Protein AF-A0A139QU72-F1 (afdb_monomer)

Mean predicted aligned error: 5.32 Å

Structure (mmCIF, N/CA/C/O backbone):
data_AF-A0A139QU72-F1
#
_entry.id   AF-A0A139QU72-F1
#
loop_
_atom_site.group_PDB
_atom_site.id
_atom_site.type_symbol
_atom_site.label_atom_id
_atom_site.label_alt_id
_atom_site.label_comp_id
_atom_site.label_asym_id
_atom_site.label_entity_id
_atom_site.label_seq_id
_atom_site.pdbx_PDB_ins_code
_atom_site.Cartn_x
_atom_site.Cartn_y
_atom_site.Cartn_z
_atom_site.occupancy
_atom_site.B_iso_or_equiv
_atom_site.auth_seq_id
_atom_site.auth_comp_id
_atom_site.auth_asym_id
_atom_site.auth_atom_id
_atom_site.pdbx_PDB_model_num
ATOM 1 N N . MET A 1 1 ? -13.693 1.932 -14.334 1.00 76.88 1 MET A N 1
ATOM 2 C CA . MET A 1 1 ? -12.629 2.879 -14.735 1.00 76.88 1 MET A CA 1
ATOM 3 C C . MET A 1 1 ? -11.531 2.065 -15.405 1.00 76.88 1 MET A C 1
ATOM 5 O O . MET A 1 1 ? -11.182 1.046 -14.819 1.00 76.88 1 MET A O 1
ATOM 9 N N . PRO A 1 2 ? -11.053 2.409 -16.614 1.00 89.69 2 PRO A N 1
ATOM 10 C CA . PRO A 1 2 ? -9.940 1.687 -17.225 1.00 89.69 2 PRO A CA 1
ATOM 11 C C . PRO A 1 2 ? -8.638 1.981 -16.473 1.00 89.69 2 PRO A C 1
ATOM 13 O O . PRO A 1 2 ? -8.455 3.083 -15.954 1.00 89.69 2 PRO A O 1
ATOM 16 N N . ILE A 1 3 ? -7.738 1.002 -16.425 1.00 88.00 3 ILE A N 1
ATOM 17 C CA . ILE A 1 3 ? -6.382 1.208 -15.914 1.00 88.00 3 ILE A CA 1
ATOM 18 C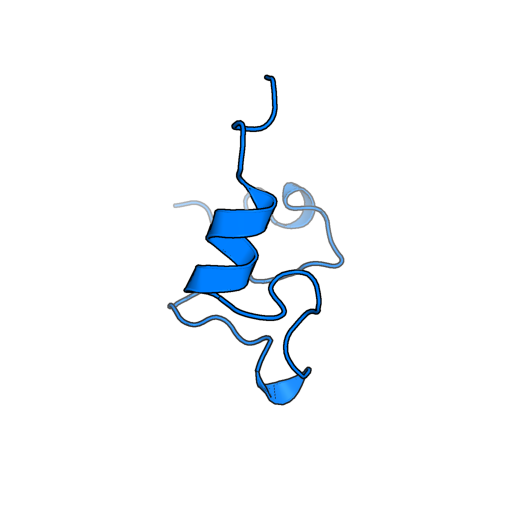 C . ILE A 1 3 ? -5.621 2.117 -16.895 1.00 88.00 3 ILE A C 1
ATOM 20 O O . ILE A 1 3 ? -5.751 1.922 -18.109 1.00 88.00 3 ILE A O 1
ATOM 24 N N . PRO A 1 4 ? -4.843 3.104 -16.413 1.00 92.75 4 PRO A N 1
ATOM 25 C CA . PRO A 1 4 ? -4.044 3.956 -17.286 1.00 92.75 4 PRO A CA 1
ATOM 26 C C . PRO A 1 4 ? -3.110 3.151 -18.198 1.00 92.75 4 PRO A C 1
ATOM 28 O O . PRO A 1 4 ? -2.441 2.211 -17.765 1.00 92.75 4 PRO A O 1
ATOM 31 N N . VAL A 1 5 ? -3.033 3.542 -19.473 1.00 95.75 5 VAL A N 1
ATOM 32 C CA . VAL A 1 5 ? -2.081 2.947 -20.421 1.00 95.75 5 VAL A CA 1
ATOM 33 C C . VAL A 1 5 ? -0.657 3.200 -19.923 1.00 95.75 5 VAL A C 1
ATOM 35 O O . VAL A 1 5 ? -0.310 4.328 -19.583 1.00 95.75 5 VAL A O 1
ATOM 38 N N . GLY A 1 6 ? 0.163 2.146 -19.881 1.00 96.00 6 GLY A N 1
ATOM 39 C CA . GLY A 1 6 ? 1.558 2.229 -19.440 1.00 96.00 6 GLY A CA 1
ATOM 40 C C . GLY A 1 6 ? 1.764 2.268 -17.922 1.00 96.00 6 GLY A C 1
ATOM 41 O O . GLY A 1 6 ? 2.888 2.520 -17.494 1.00 96.00 6 GLY A O 1
ATOM 42 N N . TYR A 1 7 ? 0.724 2.006 -17.114 1.00 95.75 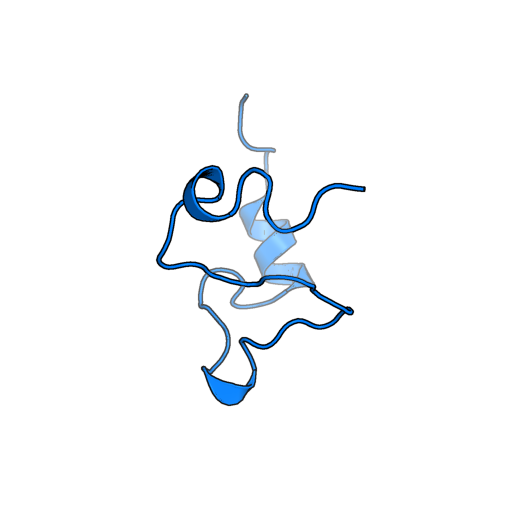7 TYR A N 1
ATOM 43 C CA . TYR A 1 7 ? 0.837 1.992 -15.648 1.00 95.75 7 TYR A CA 1
ATOM 44 C C . TYR A 1 7 ? 1.986 1.097 -15.166 1.00 95.75 7 TYR A C 1
ATOM 46 O O . TYR A 1 7 ? 2.777 1.521 -14.334 1.00 95.75 7 TYR A O 1
ATOM 54 N N . ASP A 1 8 ? 2.110 -0.098 -15.742 1.00 96.25 8 ASP A N 1
ATOM 55 C CA . ASP A 1 8 ? 3.104 -1.082 -15.331 1.00 96.25 8 ASP A CA 1
ATOM 56 C C . ASP A 1 8 ? 4.527 -0.560 -15.555 1.00 96.25 8 ASP A C 1
ATOM 58 O O . ASP A 1 8 ? 5.323 -0.497 -14.625 1.00 96.25 8 ASP A O 1
ATOM 62 N N . ALA A 1 9 ? 4.807 -0.034 -16.754 1.00 97.44 9 ALA A N 1
ATOM 63 C CA . ALA A 1 9 ? 6.105 0.551 -17.077 1.00 97.44 9 ALA A CA 1
ATOM 64 C C . ALA A 1 9 ? 6.466 1.724 -16.152 1.00 97.44 9 ALA A C 1
ATOM 66 O O . ALA A 1 9 ? 7.614 1.839 -15.718 1.00 97.44 9 ALA A O 1
ATOM 67 N N . TYR A 1 10 ? 5.498 2.589 -15.834 1.00 96.56 10 TYR A N 1
ATOM 68 C CA . TYR A 1 10 ? 5.711 3.696 -14.904 1.00 96.56 10 TYR A CA 1
ATOM 69 C C . TYR A 1 10 ? 6.010 3.193 -13.490 1.00 96.56 10 TYR A C 1
ATOM 71 O O . TYR A 1 10 ? 7.013 3.596 -12.903 1.00 96.56 10 TYR A O 1
ATOM 79 N N . LEU A 1 11 ? 5.175 2.299 -12.957 1.00 96.88 11 LEU A N 1
ATOM 80 C CA . LEU A 1 11 ? 5.305 1.806 -11.590 1.00 96.88 11 LEU A CA 1
ATOM 81 C C . LEU A 1 11 ? 6.587 0.988 -11.403 1.00 96.88 11 LEU A C 1
ATOM 83 O O . LEU A 1 11 ? 7.309 1.216 -10.434 1.00 96.88 11 LEU A O 1
ATOM 87 N N . SER A 1 12 ? 6.937 0.127 -12.360 1.00 97.12 12 SER A N 1
ATOM 88 C CA . SER A 1 12 ? 8.202 -0.612 -12.341 1.00 97.12 12 SER A CA 1
ATOM 89 C C . SER A 1 12 ? 9.419 0.308 -12.411 1.00 97.12 12 SER A C 1
ATOM 91 O O . SER A 1 12 ? 10.404 0.076 -11.717 1.00 97.12 12 SER A O 1
ATOM 93 N N . THR A 1 13 ? 9.367 1.370 -13.220 1.00 97.56 13 THR A N 1
ATOM 94 C CA . THR A 1 13 ? 10.499 2.303 -13.353 1.00 97.56 13 THR A CA 1
ATOM 95 C C . THR A 1 13 ? 10.660 3.184 -12.115 1.00 97.56 13 THR A C 1
ATOM 97 O O . THR A 1 13 ? 11.780 3.425 -11.673 1.00 97.56 13 THR A O 1
ATOM 100 N N . ALA A 1 14 ? 9.555 3.680 -11.555 1.00 97.19 14 ALA A N 1
ATOM 101 C CA . ALA A 1 14 ? 9.577 4.607 -10.427 1.00 97.19 14 ALA A CA 1
ATOM 102 C C . ALA A 1 14 ? 9.790 3.907 -9.076 1.00 97.19 14 ALA A C 1
ATOM 104 O O . ALA A 1 14 ? 10.437 4.473 -8.196 1.00 97.19 14 ALA A O 1
ATOM 105 N N . PHE A 1 15 ? 9.252 2.696 -8.907 1.00 94.75 15 PHE A N 1
ATOM 106 C CA . PHE A 1 15 ? 9.172 2.015 -7.610 1.00 94.75 15 PHE A CA 1
ATOM 107 C C . PHE A 1 15 ? 9.826 0.625 -7.595 1.00 94.75 15 PHE A C 1
ATOM 109 O O . PHE A 1 15 ? 9.923 0.015 -6.533 1.00 94.75 15 PHE A O 1
ATOM 116 N N . GLY A 1 16 ? 10.316 0.127 -8.735 1.00 95.94 16 GLY A N 1
ATOM 117 C CA . GLY A 1 16 ? 10.945 -1.189 -8.823 1.00 95.94 16 GLY A CA 1
ATOM 118 C C . GLY A 1 16 ? 9.924 -2.322 -8.717 1.00 95.94 16 GLY A C 1
ATOM 119 O O . GLY A 1 16 ? 8.944 -2.356 -9.461 1.00 95.94 16 GLY A O 1
ATOM 120 N N . ASP A 1 17 ? 10.156 -3.263 -7.799 1.00 96.50 17 ASP A N 1
ATOM 121 C CA . ASP A 1 17 ? 9.248 -4.386 -7.529 1.00 96.50 17 ASP A CA 1
ATOM 122 C C . ASP A 1 17 ? 8.010 -3.934 -6.731 1.00 96.50 17 ASP A C 1
ATOM 124 O O . ASP A 1 17 ? 7.832 -4.253 -5.558 1.00 96.50 17 ASP A O 1
ATOM 128 N N . TYR A 1 18 ? 7.164 -3.128 -7.374 1.00 95.31 18 TYR A N 1
ATOM 129 C CA . TYR A 1 18 ? 6.021 -2.460 -6.744 1.00 95.31 18 TYR A CA 1
ATOM 130 C C . TYR A 1 18 ? 4.867 -3.405 -6.372 1.00 95.31 18 TYR A C 1
ATOM 132 O O . TYR A 1 18 ? 3.955 -3.001 -5.652 1.00 95.31 18 TYR A O 1
ATOM 140 N N . MET A 1 19 ? 4.879 -4.637 -6.887 1.00 95.44 19 MET A N 1
ATOM 141 C CA . MET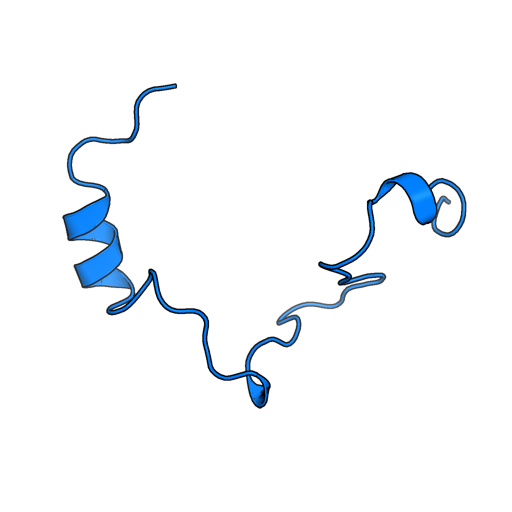 A 1 19 ? 3.819 -5.629 -6.673 1.00 95.44 19 MET A CA 1
ATOM 142 C C . MET A 1 19 ? 4.089 -6.537 -5.472 1.00 95.44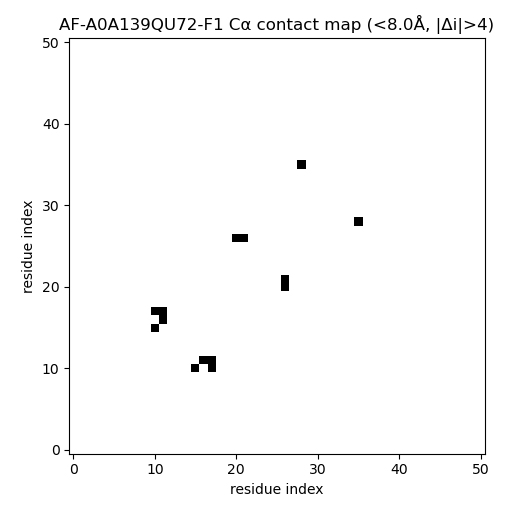 19 MET A C 1
ATOM 144 O O . MET A 1 19 ? 3.167 -7.194 -4.985 1.00 95.44 19 MET A O 1
ATOM 148 N N . THR A 1 20 ? 5.326 -6.569 -4.982 1.00 96.31 20 THR A N 1
ATOM 149 C CA . THR A 1 20 ? 5.701 -7.341 -3.800 1.00 96.31 20 THR A CA 1
ATOM 150 C C . THR A 1 20 ? 5.621 -6.446 -2.563 1.00 96.31 20 THR A C 1
ATOM 152 O O . THR A 1 20 ? 6.273 -5.400 -2.520 1.00 96.31 20 THR A O 1
ATOM 155 N N . PRO A 1 21 ? 4.852 -6.828 -1.525 1.00 92.56 21 PRO A N 1
ATOM 156 C CA . PRO A 1 21 ? 4.855 -6.099 -0.265 1.00 92.56 21 PRO A CA 1
ATOM 157 C C . PRO A 1 21 ? 6.269 -6.017 0.327 1.00 92.56 21 PRO A C 1
ATOM 159 O O . PRO A 1 21 ? 7.051 -6.963 0.187 1.00 92.56 21 PRO A O 1
ATOM 162 N N . PRO A 1 22 ? 6.609 -4.931 1.040 1.00 91.75 22 PRO A N 1
ATOM 163 C CA . PRO A 1 22 ? 7.883 -4.857 1.737 1.00 91.75 22 PRO A CA 1
ATOM 164 C C . PRO A 1 22 ? 7.958 -5.937 2.827 1.00 91.75 22 PRO A C 1
ATOM 166 O O . PRO A 1 22 ? 6.960 -6.559 3.190 1.00 91.75 22 PRO A O 1
ATOM 169 N N . SER A 1 23 ? 9.146 -6.167 3.382 1.00 95.00 23 SER A N 1
ATOM 170 C CA . SER A 1 23 ? 9.312 -7.079 4.516 1.00 95.00 23 SER A CA 1
ATOM 171 C C . SER A 1 23 ? 8.452 -6.651 5.716 1.00 95.00 23 SER A C 1
ATOM 173 O O . SER A 1 23 ? 8.159 -5.469 5.883 1.00 95.00 23 SER A O 1
ATOM 175 N N . ALA A 1 24 ? 8.028 -7.606 6.552 1.00 92.25 24 ALA A N 1
ATOM 176 C CA . ALA A 1 24 ? 7.066 -7.357 7.633 1.00 92.25 24 ALA A CA 1
ATOM 177 C C . ALA A 1 24 ? 7.511 -6.265 8.627 1.00 92.25 24 ALA A C 1
ATOM 179 O O . ALA A 1 24 ? 6.689 -5.487 9.097 1.00 92.25 24 ALA A O 1
ATOM 180 N N . ASP A 1 25 ? 8.813 -6.145 8.890 1.00 94.31 25 ASP A N 1
ATOM 181 C CA . ASP A 1 25 ? 9.409 -5.093 9.729 1.00 94.31 25 ASP A CA 1
ATOM 182 C C . ASP A 1 25 ? 9.250 -3.678 9.147 1.00 94.31 25 ASP A C 1
ATOM 184 O O . ASP A 1 25 ? 9.346 -2.691 9.874 1.00 94.31 25 ASP A O 1
ATOM 188 N N . LYS A 1 26 ? 8.988 -3.578 7.840 1.00 92.25 26 LYS A N 1
ATOM 189 C CA . LYS A 1 26 ? 8.748 -2.331 7.106 1.00 92.25 26 LYS A CA 1
ATOM 190 C C . LYS A 1 26 ? 7.274 -2.100 6.777 1.00 92.25 26 LYS A C 1
ATOM 192 O O . LYS A 1 26 ? 6.943 -1.045 6.248 1.00 92.25 26 LYS A O 1
ATOM 197 N N . GLN A 1 27 ? 6.385 -3.043 7.089 1.00 92.19 27 GLN A N 1
ATOM 198 C CA . GLN A 1 27 ? 4.934 -2.883 6.945 1.00 92.19 27 GLN A CA 1
ATOM 199 C C . GLN A 1 27 ? 4.350 -2.136 8.154 1.00 92.19 27 GLN A C 1
ATOM 201 O O . GLN A 1 27 ? 3.420 -2.597 8.810 1.00 92.19 27 GLN A O 1
ATOM 206 N N . VAL A 1 28 ? 4.931 -0.980 8.474 1.00 89.62 28 VAL A N 1
ATOM 207 C CA . VAL A 1 28 ? 4.505 -0.110 9.575 1.00 89.62 28 VAL A CA 1
ATOM 208 C C . VAL A 1 28 ? 4.019 1.232 9.018 1.00 89.62 28 VAL A C 1
ATOM 210 O O . VAL A 1 28 ? 4.561 1.699 8.013 1.00 89.62 28 VAL A O 1
ATOM 213 N N . PRO A 1 29 ? 3.005 1.877 9.624 1.00 91.00 29 PRO A N 1
ATOM 214 C CA . PRO A 1 29 ? 2.533 3.180 9.166 1.00 91.00 29 PRO A CA 1
ATOM 215 C C . PRO A 1 29 ? 3.654 4.230 9.151 1.00 91.00 29 PRO A C 1
ATOM 217 O O . PRO A 1 29 ? 4.366 4.410 10.136 1.00 91.00 29 PRO A O 1
ATOM 220 N N . HIS A 1 30 ? 3.797 4.949 8.033 1.00 89.56 30 HIS A N 1
ATOM 221 C CA . HIS A 1 30 ? 4.766 6.049 7.895 1.00 89.56 30 HIS A CA 1
ATOM 222 C C . HIS A 1 30 ? 4.289 7.375 8.511 1.00 89.56 30 HIS A C 1
ATOM 224 O O . HIS A 1 30 ? 5.092 8.282 8.730 1.00 89.56 30 HIS A O 1
ATOM 230 N N . HIS A 1 31 ? 2.989 7.498 8.760 1.00 90.69 31 HIS A N 1
ATOM 231 C CA . HIS A 1 31 ? 2.355 8.655 9.382 1.00 90.69 31 HIS A CA 1
ATOM 232 C C . HIS A 1 31 ? 1.600 8.212 10.631 1.00 90.69 31 HIS A C 1
ATOM 234 O O . HIS A 1 31 ? 1.293 7.026 10.778 1.00 9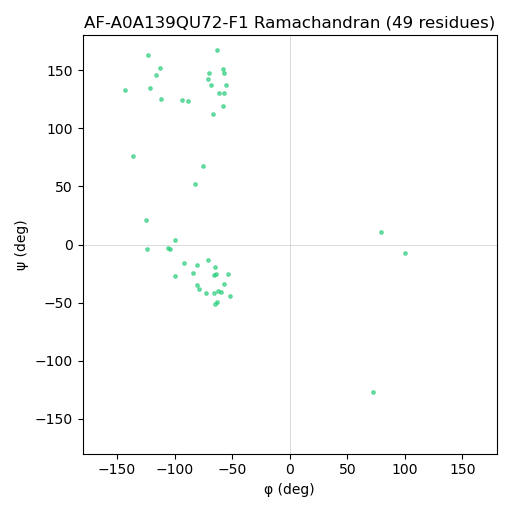0.69 31 HIS A O 1
ATOM 240 N N . ASP A 1 32 ? 1.267 9.173 11.493 1.00 90.44 32 ASP A N 1
ATOM 241 C CA . ASP A 1 32 ? 0.443 8.914 12.668 1.00 90.44 32 ASP A CA 1
ATOM 242 C C . ASP A 1 32 ? -0.900 8.313 12.237 1.00 90.44 32 ASP A C 1
ATOM 244 O O . ASP A 1 32 ? -1.669 8.915 11.483 1.00 90.44 32 ASP A O 1
ATOM 248 N N . ALA A 1 33 ? -1.165 7.100 12.713 1.00 88.94 33 ALA A N 1
ATOM 249 C CA . ALA A 1 33 ? -2.391 6.368 12.457 1.00 88.94 33 ALA A CA 1
ATOM 250 C C . ALA A 1 33 ? -3.074 6.053 13.788 1.00 88.94 33 ALA A C 1
ATOM 252 O O . ALA A 1 33 ? -2.432 5.603 14.735 1.00 88.94 33 ALA A O 1
ATOM 253 N N . ILE A 1 34 ? -4.387 6.274 13.847 1.00 89.31 34 ILE A N 1
ATOM 254 C CA . ILE A 1 34 ? -5.209 5.896 15.006 1.00 89.31 34 ILE A CA 1
ATOM 255 C C . ILE A 1 34 ? -5.507 4.389 14.962 1.00 89.31 34 ILE A C 1
ATOM 257 O O . ILE A 1 34 ? -5.481 3.720 15.990 1.00 89.31 34 ILE A O 1
ATOM 261 N N . ILE A 1 35 ? -5.750 3.850 13.760 1.00 90.75 35 ILE A N 1
ATOM 262 C CA . ILE A 1 35 ? -5.968 2.423 13.491 1.00 90.75 35 ILE A CA 1
ATOM 263 C C . ILE A 1 35 ? -5.324 2.086 12.145 1.00 90.75 35 ILE A C 1
ATOM 265 O O . ILE A 1 35 ? -5.538 2.798 11.163 1.00 90.75 35 ILE A O 1
ATOM 269 N N . ALA A 1 36 ? -4.566 0.993 12.098 1.00 90.38 36 ALA A N 1
ATOM 270 C CA . ALA A 1 36 ? -4.024 0.402 10.879 1.00 90.38 36 ALA A CA 1
ATOM 271 C C . ALA A 1 36 ? -4.204 -1.122 10.955 1.00 90.38 36 ALA A C 1
ATOM 273 O O . ALA A 1 36 ? -3.271 -1.854 11.271 1.00 90.38 36 ALA A O 1
ATOM 274 N N . ASP A 1 37 ? -5.439 -1.573 10.736 1.00 91.12 37 ASP A N 1
ATOM 275 C CA . ASP A 1 37 ? -5.832 -2.984 10.753 1.00 91.12 37 ASP A CA 1
ATOM 276 C C . ASP A 1 37 ? -6.201 -3.408 9.324 1.00 91.12 37 ASP A C 1
ATOM 278 O O . ASP A 1 37 ? -7.000 -2.742 8.659 1.00 91.12 37 ASP A O 1
ATOM 282 N N . MET A 1 38 ? -5.562 -4.469 8.831 1.00 89.88 38 MET A N 1
ATOM 283 C CA . MET A 1 38 ? -5.804 -5.029 7.495 1.00 89.88 38 MET A CA 1
ATOM 284 C C . MET A 1 38 ?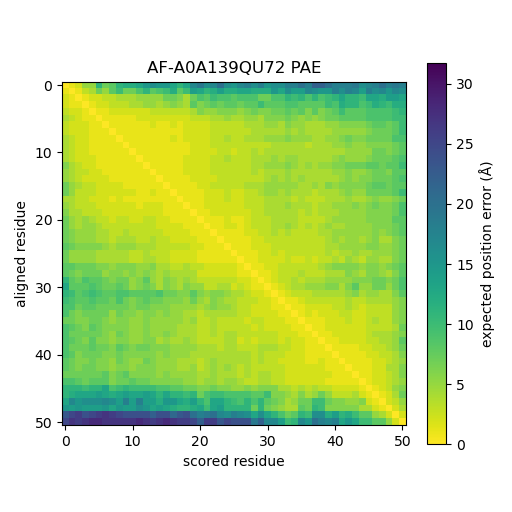 -6.599 -6.346 7.549 1.00 89.88 38 MET A C 1
ATOM 286 O O . MET A 1 38 ? -6.932 -6.894 6.500 1.00 89.88 38 MET A O 1
ATOM 290 N N 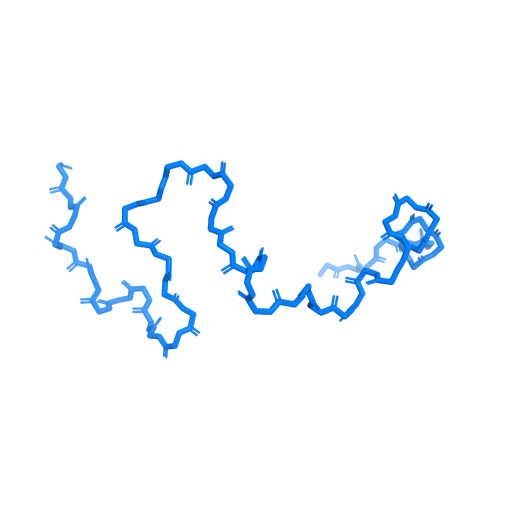. ASP A 1 39 ? -6.914 -6.838 8.749 1.00 94.44 39 ASP A N 1
ATOM 291 C CA . ASP A 1 39 ? -7.602 -8.105 9.010 1.00 94.44 39 ASP A CA 1
ATOM 292 C C . ASP A 1 39 ? -9.099 -7.903 9.293 1.00 94.44 39 ASP A C 1
ATOM 294 O O . ASP A 1 39 ? -9.914 -8.796 9.037 1.00 94.44 39 ASP A O 1
ATOM 298 N N . LYS A 1 40 ? -9.478 -6.732 9.815 1.00 94.50 40 LYS A N 1
ATOM 299 C CA . LYS A 1 40 ? -10.847 -6.398 10.227 1.00 94.50 40 LYS A CA 1
ATOM 300 C C . LYS A 1 40 ? -11.489 -5.329 9.355 1.00 94.50 40 LYS A C 1
ATOM 302 O O . LYS A 1 40 ? -10.838 -4.450 8.793 1.00 94.50 40 LYS A O 1
ATOM 307 N N . SER A 1 41 ? -12.817 -5.374 9.264 1.00 93.69 41 SER A N 1
ATOM 308 C CA . SER A 1 41 ? -13.581 -4.344 8.552 1.00 93.69 41 SER A CA 1
ATOM 309 C C . SER A 1 41 ? -13.563 -3.027 9.325 1.00 93.69 41 SER A C 1
ATOM 311 O O . SER A 1 41 ? -13.763 -3.014 10.539 1.00 93.69 41 SER A O 1
ATOM 313 N N . TYR A 1 42 ? -13.477 -1.893 8.617 1.00 91.50 42 TYR A N 1
ATOM 314 C CA . TYR A 1 42 ? -13.584 -0.560 9.231 1.00 91.50 42 TYR A CA 1
ATOM 315 C C . TYR A 1 42 ? -14.868 -0.386 10.068 1.00 91.50 42 TYR A C 1
ATOM 317 O O . TYR A 1 42 ? -14.919 0.432 10.985 1.00 91.50 42 TYR A O 1
ATOM 325 N N . THR A 1 43 ? -15.923 -1.144 9.747 1.00 92.56 43 THR A N 1
ATOM 326 C CA . THR A 1 43 ? -17.207 -1.106 10.455 1.00 92.56 43 THR A CA 1
ATOM 327 C C . THR A 1 43 ? -17.110 -1.549 11.907 1.00 92.56 43 THR A C 1
ATOM 329 O O . THR A 1 43 ? -17.953 -1.132 12.695 1.00 92.56 43 THR A O 1
ATOM 332 N N . GLU A 1 44 ? -16.118 -2.369 12.262 1.00 93.25 44 GLU A N 1
ATOM 333 C CA . GLU A 1 44 ? -15.902 -2.816 13.645 1.00 93.25 44 GLU A CA 1
ATOM 334 C C . GLU A 1 44 ? -15.504 -1.663 14.569 1.00 93.25 44 GLU A C 1
ATOM 336 O O . GLU A 1 44 ? -15.838 -1.688 15.744 1.00 93.25 44 GLU A O 1
ATOM 341 N N . TYR A 1 45 ? -14.890 -0.613 14.024 1.00 91.56 45 TYR A N 1
ATOM 342 C CA . TYR A 1 45 ? -14.426 0.558 14.777 1.00 91.56 45 TYR A CA 1
ATOM 343 C C . TYR A 1 45 ? -15.382 1.753 14.681 1.00 91.56 45 TYR A C 1
ATOM 345 O O . TYR A 1 45 ? -15.086 2.863 15.140 1.00 91.56 45 TYR A O 1
ATOM 353 N N . LYS A 1 46 ? -16.529 1.578 14.014 1.00 89.00 46 LYS A N 1
ATOM 354 C CA . LYS A 1 46 ? -17.459 2.673 13.738 1.00 89.00 46 LYS A CA 1
ATOM 355 C C . LYS A 1 46 ? -18.072 3.182 15.046 1.00 89.00 46 LYS A C 1
ATOM 357 O O . LYS A 1 46 ? -18.900 2.511 15.648 1.00 89.00 46 LYS A O 1
ATOM 362 N N . GLY A 1 47 ? -17.729 4.414 15.419 1.00 86.38 47 GLY A N 1
ATOM 363 C CA . GLY A 1 47 ? -18.224 5.078 16.632 1.00 86.38 47 GLY A CA 1
ATOM 364 C C . GLY A 1 47 ? -17.247 5.060 17.811 1.00 86.38 47 GLY A C 1
ATOM 365 O O . GLY A 1 47 ? -17.498 5.753 18.788 1.00 86.38 47 GLY A O 1
ATOM 366 N N . GLU A 1 48 ? -16.125 4.343 17.709 1.00 82.75 48 GLU A N 1
ATOM 367 C CA . GLU A 1 48 ? -15.100 4.290 18.765 1.00 82.75 48 GLU A CA 1
ATOM 368 C C . GLU A 1 48 ? -14.107 5.463 18.692 1.00 82.75 48 GLU A C 1
ATOM 370 O O . GLU A 1 48 ? -13.539 5.867 19.702 1.00 82.75 48 GLU A O 1
ATOM 375 N N . TYR A 1 49 ? -13.943 6.048 17.502 1.00 77.75 49 TYR A N 1
ATOM 376 C CA . TYR A 1 49 ? -12.955 7.098 17.219 1.00 77.75 49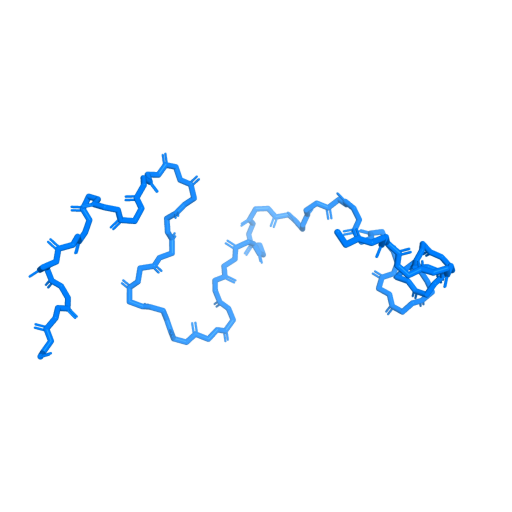 TYR A CA 1
ATOM 377 C C . TYR A 1 49 ? -13.581 8.369 16.619 1.00 77.75 49 TYR A C 1
ATOM 379 O O . TYR A 1 49 ? -12.907 9.145 15.945 1.00 77.75 49 TYR A O 1
ATOM 387 N N . GLY A 1 50 ? -14.888 8.566 16.826 1.00 68.44 50 GLY A N 1
ATOM 388 C CA . GLY A 1 50 ? -15.602 9.772 16.403 1.00 68.44 50 GLY A CA 1
ATOM 389 C C . GLY A 1 50 ? -15.553 10.868 17.469 1.00 68.44 50 GLY A C 1
ATOM 390 O O . GLY A 1 50 ? -15.99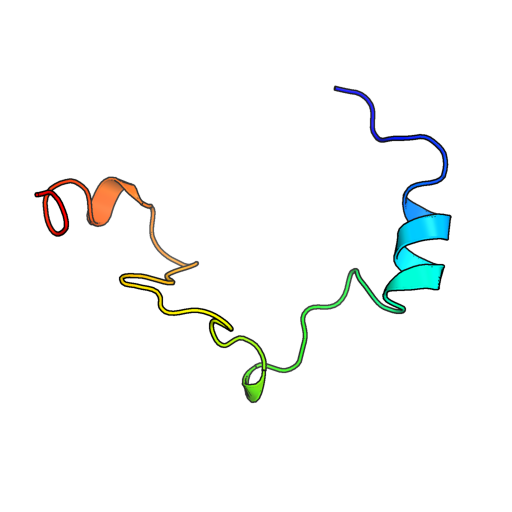0 10.636 18.594 1.00 68.44 50 GLY A O 1
ATOM 391 N N . ALA A 1 51 ? -15.054 12.048 17.090 1.00 54.84 51 ALA A N 1
ATOM 392 C CA . ALA A 1 51 ? -15.424 13.330 17.694 1.00 54.84 51 ALA A CA 1
ATOM 393 C C . ALA A 1 51 ? -16.615 13.930 16.933 1.00 54.84 51 ALA A C 1
ATOM 395 O O . ALA A 1 51 ? -16.698 13.690 15.703 1.00 54.84 51 ALA A O 1
#

Radius of gyration: 16.18 Å; Cα contacts (8 Å, |Δi|>4): 7; chains: 1; bounding box: 29×21×39 Å

Organism: Streptococcus oralis (NCBI:txid1303)

Secondary structure (DSSP, 8-state):
-PPPTTHHHHHHHHHSSTTSPPPGGG-S-SS--S---SSS-GGGGTTTS--

Sequence (51 aa):
MPIPVGYDAYLSTAFGDYMTPPSADKQVPHHDAIIADMDKSYTEYKGEYGA

pLDDT: mean 90.99, std 7.47, range [54.84, 97.56]

Solvent-accessible surface area (backbone atoms only — not comparable to full-atom values): 3747 Å² total; per-residue (Å²): 132,83,79,66,88,63,49,63,63,51,45,41,70,76,60,44,73,67,86,57,80,70,60,76,92,64,72,57,82,93,59,98,67,97,76,90,69,92,88,60,64,74,73,81,54,66,77,78,82,69,130

Foldseek 3Di:
DDDDPCPVVVCCVPPNPNVDDDPPVPPDDPDDDPDDDPPDDPVVCVPVPDD